Protein AF-A0A7V0MZJ2-F1 (afdb_monomer)

Organism: Aerophobetes bacterium (NCBI:txid2030807)

Radius of gyration: 14.1 Å; Cα contacts (8 Å, |Δi|>4): 175; chains: 1; bounding box: 33×39×39 Å

Mean predicted aligned error: 8.14 Å

Solvent-accessible surface area (backbone atoms only — not comparable to full-atom values): 7563 Å² total; per-residue (Å²): 139,78,90,75,74,68,65,64,66,50,56,69,52,69,80,50,55,82,75,70,72,64,82,86,44,38,37,40,34,35,43,49,93,84,42,79,73,26,58,62,54,49,52,55,49,31,52,41,28,75,72,70,45,50,45,36,37,35,20,85,36,70,66,50,32,62,74,41,68,83,63,60,51,57,62,42,60,56,87,52,58,46,68,76,66,68,58,87,62,70,27,22,36,28,37,37,34,76,94,77,72,42,74,44,82,72,37,83,48,91,76,53,77,68,56,52,52,49,50,55,48,41,66,71,70,61,120

Foldseek 3Di:
DDDDDCPVLVVVVVVDDPVLLPDAFAKEWEAAPPDPQVVQVLVVLLVCVVVSHHYEYEYQDPVRQVVCVPSNHHYDYCPCPCVVQVPDAPGWIWGQNSVVRDIDTQDDTDDDPVSSVVSSVCVVVPD

pLDDT: mean 84.05, std 17.59, range [39.38, 97.94]

Sequence (127 aa):
MRRLNLLKILLLIIALTPQELKREGIIVYFLDPHCPYCRQETYLMRYLAQKGYNVIGIVNSPKEANILKDIGFPVKVNEGEAEFAEVQSVPTIGILLPKRKEFYIISEGYISYREFWNRVKEIKTGG

Nearest PDB structures (foldseek):
  1z5y-assembly1_E  TM=7.809E-01  e=4.216E-03  Escherichia coli
  3l7o-assembly1_B  TM=5.736E-01  e=7.498E-02  Streptococcus mutans UA159
  6j1k-assembly1_B  TM=5.688E-01  e=9.124E-02  Ochrobactrum sp.
  3ixq-assembly1_D  TM=5.963E-01  e=2.774E-01  Methanocaldococcus jannaschii
  3d4o-assembly3_A  TM=5.168E-01  e=7.401E-01  Halalkalibacterium halodurans

InterPro domains:
  IPR036249 Thioredoxin-like superfamily [SSF52833] (20-121)
  IPR039555 F plasmid transfer operon protein [PF13728] (20-120)

Structure (mmCIF, N/CA/C/O backbone):
data_AF-A0A7V0MZJ2-F1
#
_entry.id   AF-A0A7V0MZJ2-F1
#
loop_
_atom_site.group_PDB
_atom_site.id
_atom_site.type_symbol
_atom_site.label_atom_id
_atom_site.label_alt_id
_atom_site.label_comp_id
_atom_site.label_asym_id
_atom_site.label_entity_id
_atom_site.label_seq_id
_atom_site.pdbx_PDB_ins_code
_atom_site.Cartn_x
_atom_site.Cartn_y
_atom_site.Cartn_z
_atom_site.occupancy
_atom_site.B_iso_or_equiv
_atom_site.auth_seq_id
_atom_site.auth_comp_id
_atom_site.auth_asym_id
_atom_site.auth_atom_id
_atom_site.pdbx_PDB_model_num
ATOM 1 N N . MET A 1 1 ? 1.902 27.413 12.304 1.00 39.38 1 MET A N 1
ATOM 2 C CA . MET A 1 1 ? 0.527 26.871 12.198 1.00 39.38 1 MET A CA 1
ATOM 3 C C . MET A 1 1 ? -0.101 27.333 10.884 1.00 39.38 1 MET A C 1
ATOM 5 O O . MET A 1 1 ? -0.644 28.428 10.829 1.00 39.38 1 MET A O 1
ATOM 9 N N . ARG A 1 2 ? 0.032 26.560 9.798 1.00 44.34 2 ARG A N 1
ATOM 10 C CA . ARG A 1 2 ? -0.650 26.839 8.519 1.00 44.34 2 ARG A CA 1
ATOM 11 C C . ARG A 1 2 ? -1.816 25.863 8.381 1.00 44.34 2 ARG A C 1
ATOM 13 O O . ARG A 1 2 ? -1.615 24.661 8.486 1.00 44.34 2 ARG A O 1
ATOM 20 N N . ARG A 1 3 ? -3.030 26.399 8.222 1.00 47.91 3 ARG A N 1
ATOM 21 C CA . ARG A 1 3 ? -4.274 25.636 8.044 1.00 47.91 3 ARG A CA 1
ATOM 22 C C . ARG A 1 3 ? -4.152 24.765 6.786 1.00 47.91 3 ARG A C 1
ATOM 24 O O . ARG A 1 3 ? -4.073 25.298 5.683 1.00 47.91 3 ARG A O 1
ATOM 31 N N . LEU A 1 4 ? -4.086 23.448 6.986 1.00 44.72 4 LEU A N 1
ATOM 32 C CA . LEU A 1 4 ? -4.003 22.438 5.933 1.00 44.72 4 LEU A CA 1
ATOM 33 C C . LEU A 1 4 ? -5.353 22.245 5.232 1.00 44.72 4 LEU A C 1
ATOM 35 O O . LEU A 1 4 ? -6.424 22.339 5.832 1.00 44.72 4 LEU A O 1
ATOM 39 N N . ASN A 1 5 ? -5.273 21.961 3.936 1.00 50.22 5 ASN A N 1
ATOM 40 C CA . ASN A 1 5 ? -6.399 21.900 3.017 1.00 50.22 5 ASN A CA 1
ATOM 41 C C . ASN A 1 5 ? -7.135 20.548 3.155 1.00 50.22 5 ASN A C 1
ATOM 43 O O . ASN A 1 5 ? -6.849 19.591 2.437 1.00 50.22 5 ASN A O 1
ATOM 47 N N . LEU A 1 6 ? -8.095 20.479 4.088 1.00 52.75 6 LEU A N 1
ATOM 48 C CA . LEU A 1 6 ? -9.017 19.352 4.356 1.00 52.75 6 LEU A CA 1
ATOM 49 C C . LEU A 1 6 ? -9.734 18.794 3.108 1.00 52.75 6 LEU A C 1
ATOM 51 O O . LEU A 1 6 ? -10.269 17.686 3.148 1.00 52.75 6 LEU A O 1
ATOM 55 N N . LEU A 1 7 ? -9.746 19.549 2.007 1.00 48.62 7 LEU A N 1
ATOM 56 C CA . LEU A 1 7 ? -10.430 19.201 0.765 1.00 48.62 7 LEU A CA 1
ATOM 57 C C . LEU A 1 7 ? -9.828 17.976 0.055 1.00 48.62 7 LEU A C 1
ATOM 59 O O . LEU A 1 7 ? -10.569 17.179 -0.513 1.00 48.62 7 LEU A O 1
ATOM 63 N N . LYS A 1 8 ? -8.499 17.792 0.107 1.00 52.72 8 LYS A N 1
ATOM 64 C CA . LYS A 1 8 ? -7.822 16.685 -0.598 1.00 52.72 8 LYS A CA 1
ATOM 65 C C . LYS A 1 8 ? -8.082 15.321 0.054 1.00 52.72 8 LYS A C 1
ATOM 67 O O . LYS A 1 8 ? -8.288 14.337 -0.645 1.00 52.72 8 LYS A O 1
ATOM 72 N N . ILE A 1 9 ? -8.185 15.285 1.385 1.00 54.16 9 ILE A N 1
ATOM 73 C CA . ILE A 1 9 ? -8.564 14.081 2.148 1.00 54.16 9 ILE A CA 1
ATOM 74 C C . ILE A 1 9 ? -10.010 13.672 1.826 1.00 54.16 9 ILE A C 1
ATOM 76 O O . ILE A 1 9 ? -10.327 12.487 1.775 1.00 54.16 9 ILE A O 1
ATOM 80 N N . LEU A 1 10 ? -10.890 14.647 1.575 1.00 51.69 10 LEU A N 1
ATOM 81 C CA . LEU A 1 10 ? -12.295 14.388 1.262 1.00 51.69 10 LEU A CA 1
ATOM 82 C C . LEU A 1 10 ? -12.476 13.688 -0.096 1.00 51.69 10 LEU A C 1
ATOM 84 O O . LEU A 1 10 ? -13.338 12.824 -0.221 1.00 51.69 10 LEU A O 1
ATOM 88 N N . LEU A 1 11 ? -11.652 14.020 -1.093 1.00 54.69 11 LEU A N 1
ATOM 89 C CA . LEU A 1 11 ? -11.735 13.435 -2.439 1.00 54.69 11 LEU A CA 1
ATOM 90 C C . LEU A 1 11 ? -11.342 11.950 -2.470 1.00 54.69 11 LEU A C 1
ATOM 92 O O . LEU A 1 11 ? -11.981 11.170 -3.170 1.00 54.69 11 LEU A O 1
ATOM 96 N N . LEU A 1 12 ? -10.383 11.537 -1.634 1.00 54.31 12 LEU A N 1
ATOM 97 C CA . LEU A 1 12 ? -10.043 10.123 -1.410 1.00 54.31 12 LEU A CA 1
ATOM 98 C C . LEU A 1 12 ? -11.210 9.313 -0.820 1.00 54.31 12 LEU A C 1
ATOM 100 O O . LEU A 1 12 ? -11.312 8.114 -1.060 1.00 54.31 12 LEU A O 1
ATOM 104 N N . ILE A 1 13 ? -12.096 9.963 -0.059 1.00 55.03 13 ILE A N 1
ATOM 105 C CA . ILE A 1 13 ? -13.238 9.323 0.608 1.00 55.03 13 ILE A CA 1
ATOM 106 C C . ILE A 1 13 ? -14.453 9.220 -0.330 1.00 55.03 13 ILE A C 1
ATOM 108 O O . ILE A 1 13 ? -15.216 8.266 -0.222 1.00 55.03 13 ILE A O 1
ATOM 112 N N . ILE A 1 14 ? -14.633 10.162 -1.265 1.00 52.69 14 ILE A N 1
ATOM 113 C CA . ILE A 1 14 ? -15.794 10.198 -2.181 1.00 52.69 14 ILE A CA 1
ATOM 114 C C . ILE A 1 14 ? -15.721 9.105 -3.262 1.00 52.69 14 ILE A C 1
ATOM 116 O O . ILE A 1 14 ? -16.759 8.643 -3.730 1.00 52.69 14 ILE A O 1
ATOM 120 N N . ALA A 1 15 ? -14.520 8.650 -3.627 1.00 53.22 15 ALA A N 1
ATOM 121 C CA . ALA A 1 15 ? -14.339 7.561 -4.591 1.00 53.22 15 ALA A CA 1
ATOM 122 C C . ALA A 1 15 ? -14.690 6.166 -4.032 1.00 53.22 15 ALA A C 1
ATOM 124 O O . ALA A 1 15 ? -14.731 5.206 -4.797 1.00 53.22 15 ALA A O 1
ATOM 125 N N . LEU A 1 16 ? -14.934 6.048 -2.721 1.00 50.75 16 LEU A N 1
ATOM 126 C CA . LEU A 1 16 ? -15.184 4.778 -2.042 1.00 50.75 16 LEU A CA 1
ATOM 127 C C . LEU A 1 16 ? -16.629 4.712 -1.547 1.00 50.75 16 LEU A C 1
ATOM 129 O O . LEU A 1 16 ? -17.139 5.611 -0.875 1.00 50.75 16 LEU A O 1
ATOM 133 N N . THR A 1 17 ? -17.311 3.624 -1.875 1.00 44.75 17 THR A N 1
ATOM 134 C CA . THR A 1 17 ? -18.703 3.405 -1.492 1.00 44.75 17 THR A CA 1
ATOM 135 C C . THR A 1 17 ? -18.833 3.173 0.024 1.00 44.75 17 THR A C 1
ATOM 137 O O . THR A 1 17 ? -17.936 2.624 0.671 1.00 44.75 17 THR A O 1
ATOM 140 N N . PRO A 1 18 ? -19.986 3.502 0.641 1.00 47.59 18 PRO A N 1
ATOM 141 C CA . PRO A 1 18 ? -20.229 3.266 2.069 1.00 47.59 18 PRO A CA 1
ATOM 142 C C . PRO A 1 18 ? -20.105 1.802 2.522 1.00 47.59 18 PRO A C 1
ATOM 144 O O . PRO A 1 18 ? -20.061 1.548 3.724 1.00 47.59 18 PRO A O 1
ATOM 147 N N . GLN A 1 19 ? -20.094 0.832 1.599 1.00 42.38 19 GLN A N 1
ATOM 148 C CA . GLN A 1 19 ? -19.851 -0.583 1.898 1.00 42.38 19 GLN A CA 1
ATOM 149 C C . GLN A 1 19 ? -18.358 -0.924 2.004 1.00 42.38 19 GLN A C 1
ATOM 151 O O . GLN A 1 19 ? -18.011 -1.752 2.842 1.00 42.38 19 GLN A O 1
ATOM 156 N N . GLU A 1 20 ? -17.479 -0.246 1.264 1.00 47.16 20 GLU A N 1
ATOM 157 C CA . GLU A 1 20 ? -16.017 -0.410 1.361 1.00 47.16 20 GLU A CA 1
ATOM 158 C C . GLU A 1 20 ? -15.495 0.170 2.682 1.00 47.16 20 GLU A C 1
ATOM 160 O O . GLU A 1 20 ? -14.677 -0.421 3.377 1.00 47.16 20 GLU A O 1
ATOM 165 N N . LEU A 1 21 ? -16.086 1.264 3.157 1.00 50.81 21 LEU A N 1
ATOM 166 C CA . LEU A 1 21 ? -15.729 1.914 4.425 1.00 50.81 21 LEU A CA 1
ATOM 167 C C . LEU A 1 21 ? -16.063 1.099 5.693 1.00 50.81 21 LEU A C 1
ATOM 169 O O . LEU A 1 21 ? -15.844 1.583 6.810 1.00 50.81 21 LEU A O 1
ATOM 173 N N . LYS A 1 22 ? -16.634 -0.110 5.576 1.00 46.88 22 LYS A N 1
ATOM 174 C CA . LYS A 1 22 ? -17.386 -0.689 6.693 1.00 46.88 22 LYS A CA 1
ATOM 175 C C . LYS A 1 22 ? -16.595 -1.255 7.856 1.00 46.88 22 LYS A C 1
ATOM 177 O O . LYS A 1 22 ? -17.233 -1.327 8.906 1.00 46.88 22 LYS A O 1
ATOM 182 N N . ARG A 1 23 ? -15.312 -1.653 7.783 1.00 54.72 23 ARG A N 1
ATOM 183 C CA . ARG A 1 23 ? -14.733 -2.341 8.967 1.00 54.72 23 ARG A CA 1
ATOM 184 C C . ARG A 1 23 ? -13.370 -1.937 9.521 1.00 54.72 23 ARG A C 1
ATOM 186 O O . ARG A 1 23 ? -13.303 -1.886 10.743 1.00 54.72 23 ARG A O 1
ATOM 193 N N . GLU A 1 24 ? -12.315 -1.609 8.772 1.00 64.81 24 GLU A N 1
ATOM 194 C CA . GLU A 1 24 ? -10.985 -1.587 9.433 1.00 64.81 24 GLU A CA 1
ATOM 195 C C . GLU A 1 24 ? -9.990 -0.494 9.030 1.00 64.81 24 GLU A C 1
ATOM 197 O O . GLU A 1 24 ? -8.970 -0.358 9.704 1.00 64.81 24 GLU A O 1
ATOM 202 N N . GLY A 1 25 ? -10.315 0.320 8.026 1.00 83.88 25 GLY A N 1
ATOM 203 C CA . GLY A 1 25 ? -9.388 1.264 7.398 1.00 83.88 25 GLY A CA 1
ATOM 204 C C . GLY A 1 25 ? -9.169 0.921 5.925 1.00 83.88 25 GLY A C 1
ATOM 205 O O . GLY A 1 25 ? -9.734 -0.052 5.416 1.00 83.88 25 GLY A O 1
ATOM 206 N N . ILE A 1 26 ? -8.386 1.744 5.238 1.00 91.56 26 ILE A N 1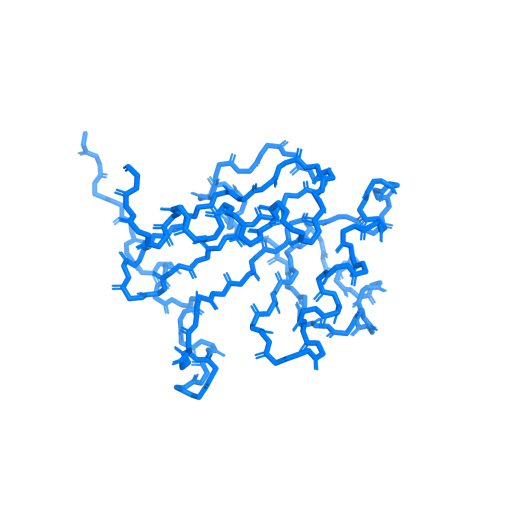
ATOM 207 C CA . ILE A 1 26 ? -7.931 1.513 3.865 1.00 91.56 26 ILE A CA 1
ATOM 208 C C . ILE A 1 26 ? -6.428 1.292 3.931 1.00 91.56 26 ILE A C 1
ATOM 210 O O . ILE A 1 26 ? -5.701 2.155 4.418 1.00 91.56 26 ILE A O 1
ATOM 214 N N . ILE A 1 27 ? -5.974 0.135 3.471 1.00 95.19 27 ILE A N 1
ATOM 215 C CA . ILE A 1 27 ? -4.557 -0.187 3.366 1.00 95.19 27 ILE A CA 1
ATOM 216 C C . ILE A 1 27 ? -4.036 0.504 2.109 1.00 95.19 27 ILE A C 1
ATOM 218 O O . ILE A 1 27 ? -4.525 0.254 1.007 1.00 95.19 27 ILE A O 1
ATOM 222 N N . VAL A 1 28 ? -3.067 1.393 2.281 1.00 96.94 28 VAL A N 1
ATOM 223 C CA . VAL A 1 28 ? -2.428 2.133 1.192 1.00 96.94 28 VAL A CA 1
ATOM 224 C C . VAL A 1 28 ? -1.041 1.553 0.991 1.00 96.94 28 VAL A C 1
ATOM 226 O O . VAL A 1 28 ? -0.252 1.491 1.933 1.00 96.94 28 VAL A O 1
ATOM 229 N N . TYR A 1 29 ? -0.751 1.117 -0.227 1.00 97.88 29 TYR A N 1
ATOM 230 C CA . TYR A 1 29 ? 0.506 0.481 -0.580 1.00 97.88 29 TYR A CA 1
ATOM 231 C C . TYR A 1 29 ? 1.236 1.301 -1.641 1.00 97.88 29 TYR A C 1
ATOM 233 O O . TYR A 1 29 ? 0.843 1.313 -2.802 1.00 97.88 29 TYR A O 1
ATOM 241 N N . PHE A 1 30 ? 2.302 1.986 -1.245 1.00 97.81 30 PHE A N 1
ATOM 242 C CA . PHE A 1 30 ? 3.198 2.700 -2.147 1.00 97.81 30 PHE A CA 1
ATOM 243 C C . PHE A 1 30 ? 4.216 1.717 -2.718 1.00 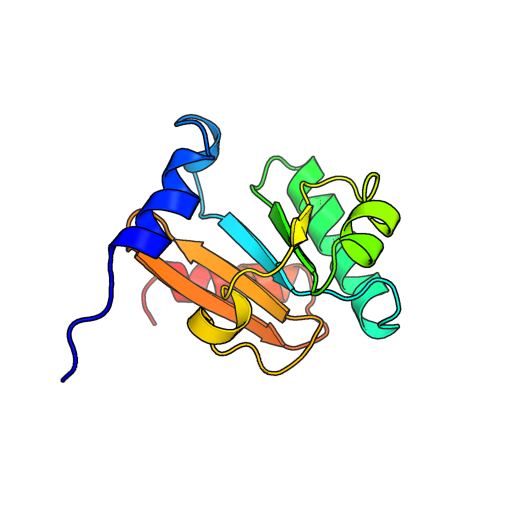97.81 30 PHE A C 1
ATOM 245 O O . PHE A 1 30 ? 4.961 1.077 -1.966 1.00 97.81 30 PHE A O 1
ATOM 252 N N . LEU A 1 31 ? 4.233 1.576 -4.041 1.00 97.69 31 LEU A N 1
ATOM 253 C CA . LEU A 1 31 ? 5.027 0.560 -4.725 1.00 97.69 31 LEU A CA 1
ATOM 254 C C . LEU A 1 31 ? 5.537 1.031 -6.086 1.00 97.69 31 LEU A C 1
ATOM 256 O O . LEU A 1 31 ? 4.989 1.943 -6.695 1.00 97.69 31 LEU A O 1
ATOM 260 N N . ASP A 1 32 ? 6.557 0.332 -6.575 1.00 95.50 32 ASP A N 1
ATOM 261 C CA . ASP A 1 32 ? 7.068 0.444 -7.939 1.00 95.50 32 ASP A CA 1
ATOM 262 C C . ASP A 1 32 ? 7.154 -0.980 -8.537 1.00 95.50 32 ASP A C 1
ATOM 264 O O . ASP A 1 32 ? 7.678 -1.884 -7.875 1.00 95.50 32 ASP A O 1
ATOM 268 N N . PRO A 1 33 ? 6.637 -1.241 -9.754 1.00 93.75 33 PRO A N 1
ATOM 269 C CA . PRO A 1 33 ? 6.723 -2.557 -10.396 1.00 93.75 33 PRO A CA 1
ATOM 270 C C . PRO A 1 33 ? 8.161 -3.038 -10.657 1.00 93.75 33 PRO A C 1
ATOM 272 O O . PRO A 1 33 ? 8.385 -4.237 -10.829 1.00 93.75 33 PRO A O 1
ATOM 275 N N . HIS A 1 34 ? 9.135 -2.131 -10.698 1.00 93.19 34 HIS A N 1
ATOM 276 C CA . HIS A 1 34 ? 10.555 -2.414 -10.892 1.00 93.19 34 HIS A CA 1
ATOM 277 C C . HIS A 1 34 ? 11.323 -2.568 -9.572 1.00 93.19 34 HIS A C 1
ATOM 279 O O . HIS A 1 34 ? 12.490 -2.959 -9.582 1.00 93.19 34 HIS A O 1
ATOM 285 N N . CYS A 1 35 ? 10.683 -2.304 -8.431 1.00 90.50 35 CYS A N 1
ATOM 286 C CA . CYS A 1 35 ? 11.287 -2.451 -7.113 1.00 90.50 35 CYS A CA 1
ATOM 287 C C . CYS A 1 35 ? 11.357 -3.944 -6.714 1.00 90.50 35 CYS A C 1
ATOM 289 O O . CYS A 1 35 ? 10.323 -4.585 -6.499 1.00 90.50 35 CYS A O 1
ATOM 291 N N . PRO A 1 36 ? 12.561 -4.532 -6.558 1.00 87.69 36 PRO A N 1
ATOM 292 C CA . PRO A 1 36 ? 12.707 -5.964 -6.277 1.00 87.69 36 PRO A CA 1
ATOM 293 C C . PRO A 1 36 ? 12.117 -6.360 -4.916 1.00 87.69 36 PRO A C 1
ATOM 295 O O . PRO A 1 36 ? 11.565 -7.451 -4.765 1.00 87.69 36 PRO A O 1
ATOM 298 N N . TYR A 1 37 ? 12.171 -5.451 -3.940 1.00 87.75 37 TYR A N 1
AT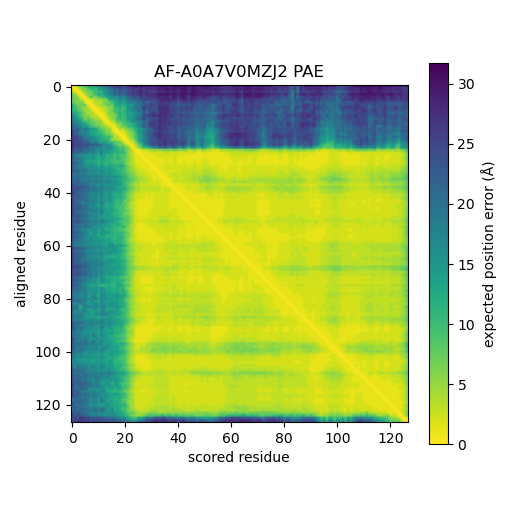OM 299 C CA . TYR A 1 37 ? 11.635 -5.653 -2.592 1.00 87.75 37 TYR A CA 1
ATOM 300 C C . TYR A 1 37 ? 10.102 -5.584 -2.541 1.00 87.75 37 TYR A C 1
ATOM 302 O O . TYR A 1 37 ? 9.479 -6.150 -1.647 1.00 87.75 37 TYR A O 1
ATOM 310 N N . CYS A 1 38 ? 9.470 -4.964 -3.539 1.00 92.19 38 CYS A N 1
ATOM 311 C CA . CYS A 1 38 ? 8.024 -4.789 -3.603 1.00 92.19 38 CYS A CA 1
ATOM 312 C C . CYS A 1 38 ? 7.292 -6.103 -3.925 1.00 92.19 38 CYS A C 1
ATOM 314 O O . CYS A 1 38 ? 6.108 -6.257 -3.625 1.00 92.19 38 CYS A O 1
ATOM 316 N N . ARG A 1 39 ? 7.992 -7.106 -4.472 1.00 88.31 39 ARG A N 1
ATOM 317 C CA . ARG A 1 39 ? 7.387 -8.394 -4.834 1.00 88.31 39 ARG A CA 1
ATOM 318 C C . ARG A 1 39 ? 6.808 -9.143 -3.631 1.00 88.31 39 ARG A C 1
ATOM 320 O O . ARG A 1 39 ? 5.729 -9.716 -3.751 1.00 88.31 39 ARG A O 1
ATOM 327 N N . GLN A 1 40 ? 7.516 -9.167 -2.500 1.00 86.88 40 GLN A N 1
ATOM 328 C CA . GLN A 1 40 ? 7.052 -9.888 -1.307 1.00 86.88 40 GLN A CA 1
ATOM 329 C C . GLN A 1 40 ? 5.802 -9.230 -0.720 1.00 86.88 40 GLN A C 1
ATOM 331 O O . GLN A 1 40 ? 4.793 -9.905 -0.518 1.00 86.88 40 GLN A O 1
ATOM 336 N N . GLU A 1 41 ? 5.824 -7.906 -0.576 1.00 92.69 41 GLU A N 1
ATOM 337 C CA . GLU A 1 41 ? 4.681 -7.160 -0.049 1.00 92.69 41 GLU A CA 1
ATOM 338 C C . GLU A 1 41 ? 3.470 -7.178 -0.973 1.00 92.69 41 GLU A C 1
ATOM 340 O O . GLU A 1 41 ? 2.334 -7.266 -0.510 1.00 92.69 41 GLU A O 1
ATOM 345 N N . THR A 1 42 ? 3.689 -7.229 -2.285 1.00 95.38 42 THR A N 1
ATOM 346 C CA . THR A 1 42 ? 2.604 -7.413 -3.254 1.00 95.38 42 THR A CA 1
ATOM 347 C C . THR A 1 42 ? 1.808 -8.696 -2.987 1.00 95.38 42 THR A C 1
ATOM 349 O O . THR A 1 42 ? 0.581 -8.684 -3.110 1.00 95.38 42 THR A O 1
ATOM 352 N N . TYR A 1 43 ? 2.452 -9.797 -2.572 1.00 94.19 43 TYR A N 1
ATOM 353 C CA . TYR A 1 43 ? 1.726 -11.023 -2.220 1.00 94.19 43 TYR A CA 1
ATOM 354 C C . TYR A 1 43 ? 0.861 -10.844 -0.971 1.00 94.19 43 TYR A C 1
ATOM 356 O O . TYR A 1 43 ? -0.287 -11.295 -0.966 1.00 94.19 43 TYR A O 1
ATOM 364 N N . LEU A 1 44 ? 1.382 -10.173 0.062 1.00 94.50 44 LEU A N 1
ATOM 365 C CA . LEU A 1 44 ? 0.624 -9.864 1.275 1.00 94.50 44 LEU A CA 1
ATOM 366 C C . LEU A 1 44 ? -0.583 -8.975 0.947 1.00 94.50 44 LEU A C 1
ATOM 368 O O . LEU A 1 44 ? -1.708 -9.304 1.319 1.00 94.50 44 LEU A O 1
ATOM 372 N N . MET A 1 45 ? -0.374 -7.897 0.194 1.00 96.94 45 MET A N 1
ATOM 373 C CA . MET A 1 45 ? -1.429 -6.964 -0.211 1.00 96.94 45 MET A CA 1
ATOM 374 C C . MET A 1 45 ? -2.510 -7.648 -1.049 1.00 96.94 45 MET A C 1
ATOM 376 O O . MET A 1 45 ? -3.700 -7.490 -0.774 1.00 96.94 45 MET A O 1
ATOM 380 N N . ARG A 1 46 ? -2.119 -8.491 -2.011 1.00 96.44 46 ARG A N 1
ATOM 381 C CA . ARG A 1 46 ? -3.069 -9.280 -2.805 1.00 96.44 46 ARG A CA 1
ATOM 382 C C . ARG A 1 46 ? -3.859 -10.256 -1.940 1.00 96.44 46 ARG A C 1
ATOM 384 O O . ARG A 1 46 ? -5.069 -10.376 -2.114 1.00 96.44 46 ARG A O 1
ATOM 391 N N . TYR A 1 47 ? -3.202 -10.940 -1.005 1.00 94.31 47 TYR A N 1
ATOM 392 C CA . TYR A 1 47 ? -3.880 -11.830 -0.065 1.00 94.31 47 TYR A CA 1
ATOM 393 C C . TYR A 1 47 ? -4.917 -11.073 0.776 1.00 94.31 47 TYR A C 1
ATOM 395 O O . TYR A 1 47 ? -6.049 -11.535 0.910 1.00 94.31 47 TYR A O 1
ATOM 403 N N . LEU A 1 48 ? -4.574 -9.892 1.296 1.00 93.38 48 LEU A N 1
ATOM 404 C CA . LEU A 1 48 ? -5.499 -9.065 2.073 1.00 93.38 48 LEU A CA 1
ATOM 405 C C . LEU A 1 48 ? -6.684 -8.583 1.220 1.00 93.38 48 LEU A C 1
ATOM 407 O O . LEU A 1 48 ? -7.831 -8.712 1.648 1.00 93.38 48 LEU A O 1
ATOM 411 N N . ALA A 1 49 ? -6.444 -8.130 -0.010 1.00 94.38 49 ALA A N 1
ATOM 412 C CA . ALA A 1 49 ? -7.515 -7.763 -0.937 1.00 94.38 49 ALA A CA 1
ATOM 413 C C . ALA A 1 49 ? -8.475 -8.941 -1.198 1.00 94.38 49 ALA A C 1
ATOM 415 O O . ALA A 1 49 ? -9.692 -8.798 -1.095 1.00 94.38 49 ALA A O 1
ATOM 416 N N . GLN A 1 50 ? -7.939 -10.146 -1.421 1.00 93.50 50 GLN A N 1
ATOM 417 C CA . GLN A 1 50 ? -8.731 -11.372 -1.597 1.00 93.50 50 GLN A CA 1
ATOM 418 C C . GLN A 1 50 ? -9.538 -11.768 -0.351 1.00 93.50 50 GLN A C 1
ATOM 420 O O . GLN A 1 50 ? -10.555 -12.449 -0.467 1.00 93.50 50 GLN A O 1
ATOM 425 N N . LYS A 1 51 ? -9.105 -11.355 0.845 1.00 90.88 51 LYS A N 1
ATOM 426 C CA . LYS A 1 51 ? -9.847 -11.537 2.104 1.00 90.88 51 LYS A CA 1
ATOM 427 C C . LYS A 1 51 ? -10.900 -10.453 2.355 1.00 90.88 51 LYS A C 1
ATOM 429 O O . LYS A 1 51 ? -11.587 -10.521 3.371 1.00 90.88 51 LYS A O 1
ATOM 434 N N . GLY A 1 52 ? -11.064 -9.502 1.436 1.00 87.94 52 GLY A N 1
ATOM 435 C CA . GLY A 1 52 ? -12.064 -8.439 1.521 1.00 87.94 52 GLY A CA 1
ATOM 436 C C . GLY A 1 52 ? -11.596 -7.195 2.276 1.00 87.94 52 GLY A C 1
ATOM 437 O O . GLY A 1 52 ? -12.431 -6.383 2.668 1.00 87.94 52 GLY A O 1
ATOM 438 N N . TYR A 1 53 ? -10.288 -7.031 2.499 1.00 89.12 53 TYR A N 1
ATOM 439 C CA . TYR A 1 53 ? -9.742 -5.769 3.000 1.00 89.12 53 TYR A CA 1
ATOM 440 C C . TYR A 1 53 ? -9.625 -4.746 1.865 1.00 89.12 53 TYR A C 1
ATOM 442 O O . TYR A 1 53 ? -9.292 -5.096 0.734 1.00 89.12 53 TYR A O 1
ATOM 450 N N . ASN A 1 54 ? -9.850 -3.467 2.175 1.00 91.62 54 ASN A N 1
ATOM 451 C CA . ASN A 1 54 ? -9.653 -2.392 1.204 1.00 91.62 54 ASN A CA 1
ATOM 452 C C . ASN A 1 54 ? -8.159 -2.141 1.037 1.00 91.62 54 ASN A C 1
ATOM 454 O O . ASN A 1 54 ? -7.519 -1.635 1.959 1.00 91.62 54 ASN A O 1
ATOM 458 N N . VAL A 1 55 ? -7.622 -2.485 -0.126 1.00 95.19 55 VAL A N 1
ATOM 459 C CA . VAL A 1 55 ? -6.221 -2.261 -0.482 1.00 95.19 55 VAL A CA 1
ATOM 460 C C . VAL A 1 55 ? -6.181 -1.365 -1.711 1.00 95.19 55 VAL A C 1
ATOM 462 O O . VAL A 1 55 ? -6.896 -1.623 -2.675 1.00 95.19 55 VAL A O 1
ATOM 465 N N . ILE A 1 56 ? -5.357 -0.321 -1.681 1.00 96.50 56 ILE A N 1
ATOM 466 C CA . ILE A 1 56 ? -5.117 0.570 -2.820 1.00 96.50 56 ILE A CA 1
ATOM 467 C C . ILE A 1 56 ? -3.610 0.693 -3.033 1.00 96.50 56 ILE A C 1
ATOM 469 O O . ILE A 1 56 ? -2.878 1.053 -2.112 1.00 96.50 56 ILE A O 1
ATOM 473 N N . GLY A 1 57 ? -3.155 0.413 -4.252 1.00 97.62 57 GLY A N 1
ATOM 474 C CA . GLY A 1 57 ? -1.786 0.663 -4.693 1.00 97.62 57 GLY A CA 1
ATOM 475 C C . GLY A 1 57 ? -1.600 2.103 -5.172 1.00 97.62 57 GLY A C 1
ATOM 476 O O . GLY A 1 57 ? -2.439 2.620 -5.911 1.00 97.62 57 GLY A O 1
ATOM 477 N N . ILE A 1 58 ? -0.493 2.733 -4.791 1.00 97.94 58 ILE A N 1
ATOM 478 C CA . ILE A 1 58 ? -0.072 4.061 -5.244 1.00 97.94 58 ILE A CA 1
ATOM 479 C C . ILE A 1 58 ? 1.272 3.932 -5.965 1.00 97.94 58 ILE A C 1
ATOM 481 O O . ILE A 1 58 ? 2.250 3.480 -5.370 1.00 97.94 58 ILE A O 1
ATOM 485 N N . VAL A 1 59 ? 1.316 4.352 -7.228 1.00 97.81 59 VAL A N 1
ATOM 486 C CA . VAL A 1 59 ? 2.514 4.332 -8.092 1.00 97.81 59 VAL A CA 1
ATOM 487 C C . VAL A 1 59 ? 2.864 5.732 -8.587 1.00 97.81 59 VAL A C 1
ATOM 489 O O . VAL A 1 59 ? 2.012 6.616 -8.575 1.00 97.81 59 VAL A O 1
ATOM 492 N N . ASN A 1 60 ? 4.080 5.961 -9.075 1.00 96.38 60 ASN A N 1
ATOM 493 C CA . ASN A 1 60 ? 4.535 7.300 -9.464 1.00 96.38 60 ASN A CA 1
ATOM 494 C C . ASN A 1 60 ? 4.191 7.685 -10.906 1.00 96.38 60 ASN A C 1
ATOM 496 O O . ASN A 1 60 ? 4.272 8.864 -11.251 1.00 96.38 60 ASN A O 1
ATOM 500 N N . SER A 1 61 ? 3.785 6.738 -11.757 1.00 95.88 61 SER A N 1
ATOM 501 C CA . SER A 1 61 ? 3.434 7.050 -13.145 1.00 95.88 61 SER A CA 1
ATOM 502 C C . SER A 1 61 ? 2.241 6.256 -13.695 1.00 95.88 61 SER A C 1
ATOM 504 O O . SER A 1 61 ? 1.995 5.116 -13.293 1.00 95.88 61 SER A O 1
ATOM 506 N N . PRO A 1 62 ? 1.514 6.800 -14.694 1.00 96.00 62 PRO A N 1
ATOM 507 C CA . PRO A 1 62 ? 0.476 6.053 -15.411 1.00 96.00 62 PRO A CA 1
ATOM 508 C C . PRO A 1 62 ? 1.001 4.770 -16.070 1.00 96.00 62 PRO A C 1
ATOM 510 O O . PRO A 1 62 ? 0.280 3.779 -16.181 1.00 96.00 62 PRO A O 1
ATOM 513 N N . LYS A 1 63 ? 2.273 4.772 -16.493 1.00 97.06 63 LYS A N 1
ATOM 514 C CA . LYS A 1 63 ? 2.935 3.598 -17.070 1.00 97.06 63 LYS A CA 1
ATOM 515 C C . LYS A 1 63 ? 3.020 2.462 -16.050 1.00 97.06 63 LYS A C 1
ATOM 517 O O . LYS A 1 63 ? 2.672 1.333 -16.384 1.00 97.06 63 LYS A O 1
ATOM 522 N N . GLU A 1 64 ? 3.435 2.762 -14.822 1.00 96.62 64 GLU A N 1
ATOM 523 C CA . GLU A 1 64 ? 3.480 1.790 -13.722 1.00 96.62 64 GLU A CA 1
ATOM 524 C C . GLU A 1 64 ? 2.083 1.269 -13.374 1.00 96.62 64 GLU A C 1
ATOM 526 O O . GLU A 1 64 ? 1.904 0.064 -13.208 1.00 96.62 64 GLU A O 1
ATOM 531 N N . ALA A 1 65 ? 1.073 2.146 -13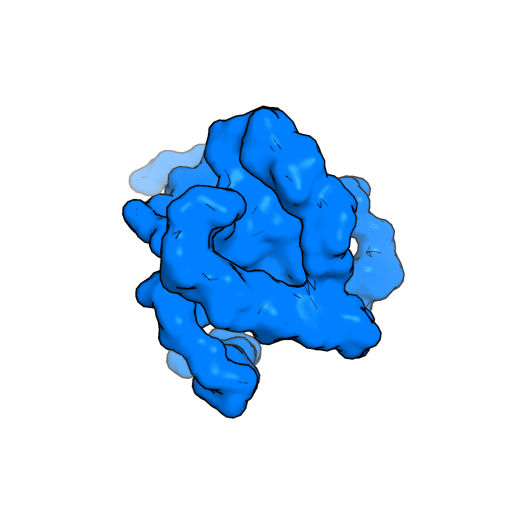.354 1.00 94.06 65 ALA A N 1
ATOM 532 C CA . ALA A 1 65 ? -0.309 1.745 -13.082 1.00 94.06 65 ALA A CA 1
ATOM 533 C C . ALA A 1 65 ? -0.813 0.741 -14.129 1.00 94.06 65 ALA A C 1
ATOM 535 O O . ALA A 1 65 ? -1.426 -0.268 -13.787 1.00 94.06 65 ALA A O 1
ATOM 536 N N . ASN A 1 66 ? -0.488 0.969 -15.405 1.00 94.94 66 ASN A N 1
ATOM 537 C CA . ASN A 1 66 ? -0.848 0.058 -16.487 1.00 94.94 66 ASN A CA 1
ATOM 538 C C . ASN A 1 66 ? -0.112 -1.293 -16.407 1.00 94.94 66 ASN A C 1
ATOM 540 O O . ASN A 1 66 ? -0.702 -2.322 -16.734 1.00 94.94 66 ASN A O 1
ATOM 544 N N . ILE A 1 67 ? 1.148 -1.316 -15.950 1.00 96.00 67 ILE A N 1
ATOM 545 C CA . ILE A 1 67 ? 1.888 -2.569 -15.693 1.00 96.00 67 ILE A CA 1
ATOM 546 C C . 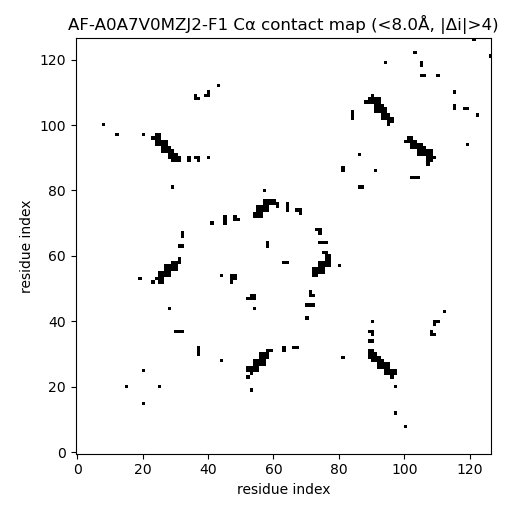ILE A 1 67 ? 1.180 -3.402 -14.615 1.00 96.00 67 ILE A C 1
ATOM 548 O O . ILE A 1 67 ? 1.155 -4.628 -14.693 1.00 96.00 67 ILE A O 1
ATOM 552 N N . LEU A 1 68 ? 0.579 -2.738 -13.628 1.00 95.25 68 LEU A N 1
ATOM 553 C CA . LEU A 1 68 ? -0.024 -3.363 -12.455 1.00 95.25 68 LEU A CA 1
ATOM 554 C C . LEU A 1 68 ? -1.548 -3.529 -12.536 1.00 95.25 68 LEU A C 1
ATOM 556 O O . LEU A 1 68 ? -2.173 -3.859 -11.532 1.00 95.25 68 LEU A O 1
ATOM 560 N N . LYS A 1 69 ? -2.161 -3.354 -13.713 1.00 91.31 69 LYS A N 1
ATOM 561 C CA . LYS A 1 69 ? -3.627 -3.404 -13.885 1.00 91.31 69 LYS A CA 1
ATOM 562 C C . LYS A 1 69 ? -4.288 -4.696 -13.368 1.00 91.31 69 LYS A C 1
ATOM 564 O O . LYS A 1 69 ? -5.421 -4.655 -12.905 1.00 91.31 69 LYS A O 1
ATOM 569 N N . ASP A 1 70 ? -3.560 -5.816 -13.396 1.00 93.31 70 ASP A N 1
ATOM 570 C CA . ASP A 1 70 ? -4.043 -7.147 -13.001 1.00 93.31 70 ASP A CA 1
ATOM 571 C C . ASP A 1 70 ? -3.467 -7.614 -11.643 1.00 93.31 70 ASP A C 1
ATOM 573 O O . ASP A 1 70 ? -3.484 -8.804 -11.322 1.00 93.31 70 ASP A O 1
ATOM 577 N N . ILE A 1 71 ? -2.935 -6.700 -10.815 1.00 95.31 71 ILE A N 1
ATOM 578 C CA . ILE A 1 71 ? -2.260 -7.039 -9.543 1.00 95.31 71 ILE A CA 1
ATOM 579 C C . ILE A 1 71 ? -3.203 -7.637 -8.478 1.00 95.31 71 ILE A C 1
ATOM 581 O O . ILE A 1 71 ? -2.752 -8.294 -7.537 1.00 95.31 71 ILE A O 1
ATOM 585 N N . GLY A 1 72 ? -4.518 -7.472 -8.646 1.00 94.88 72 GLY A N 1
ATOM 586 C CA . GLY A 1 72 ? -5.546 -8.016 -7.752 1.00 94.88 72 GLY A CA 1
ATOM 587 C C . GLY A 1 72 ? -6.087 -7.029 -6.713 1.00 94.88 72 GLY A C 1
ATOM 588 O O . GLY A 1 72 ? -6.788 -7.450 -5.797 1.00 94.88 72 GLY A O 1
ATOM 589 N N . PHE A 1 73 ? -5.776 -5.740 -6.851 1.00 95.06 73 PHE A N 1
ATOM 590 C CA . PHE A 1 73 ? -6.381 -4.623 -6.120 1.00 95.06 73 PHE A CA 1
ATOM 591 C C . PHE A 1 73 ? -6.269 -3.330 -6.956 1.00 95.06 73 PHE A C 1
ATOM 593 O O . PHE A 1 73 ? -5.423 -3.274 -7.851 1.00 95.06 73 PHE A O 1
ATOM 600 N N . PRO A 1 74 ? -7.102 -2.300 -6.706 1.00 95.69 74 PRO A N 1
ATOM 601 C CA . PRO A 1 74 ? -7.027 -1.026 -7.419 1.00 95.69 74 PRO A CA 1
ATOM 602 C C . PRO A 1 74 ? -5.658 -0.350 -7.292 1.00 95.69 74 PRO A C 1
ATOM 604 O O . PRO A 1 74 ? -5.093 -0.283 -6.200 1.00 95.69 74 PRO A O 1
ATOM 607 N N . VAL A 1 75 ? -5.156 0.206 -8.395 1.00 96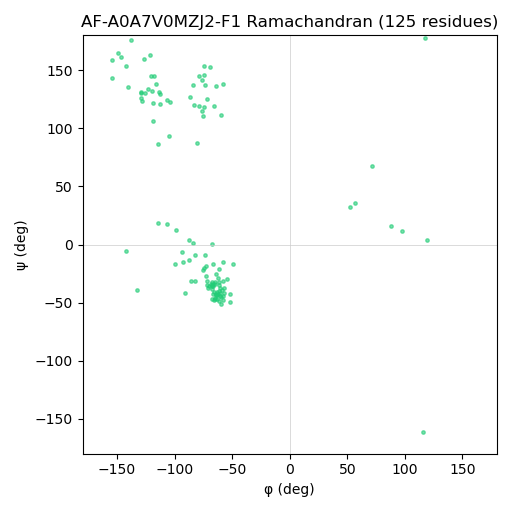.62 75 VAL A N 1
ATOM 608 C CA . VAL A 1 75 ? -3.913 0.989 -8.442 1.00 96.62 75 VAL A CA 1
ATOM 609 C C . VAL A 1 75 ? -4.215 2.370 -9.011 1.00 96.62 75 VAL A C 1
ATOM 611 O O . VAL A 1 75 ? -4.894 2.482 -10.032 1.00 96.62 75 VAL A O 1
ATOM 614 N N . LYS A 1 76 ? -3.698 3.421 -8.373 1.00 95.50 76 LYS A N 1
ATOM 615 C CA . LYS A 1 76 ? -3.766 4.802 -8.867 1.00 95.50 76 LYS A CA 1
ATOM 616 C C . LYS A 1 76 ? -2.388 5.446 -8.927 1.00 95.50 76 LYS A C 1
ATOM 618 O O . LYS A 1 76 ? -1.448 5.026 -8.255 1.00 95.50 76 LYS A O 1
ATOM 623 N N . VAL A 1 77 ? -2.300 6.495 -9.735 1.00 96.50 77 VAL A N 1
ATOM 624 C CA . VAL A 1 77 ? -1.120 7.354 -9.813 1.00 96.50 77 VAL A CA 1
ATOM 625 C C . VAL A 1 77 ? -1.092 8.276 -8.591 1.00 96.50 77 VAL A C 1
ATOM 627 O O . VAL A 1 77 ? -2.137 8.729 -8.125 1.00 96.50 77 VAL A O 1
ATOM 630 N N . ASN A 1 78 ? 0.103 8.503 -8.062 1.00 95.44 78 ASN A N 1
ATOM 631 C CA . ASN A 1 78 ? 0.404 9.435 -6.989 1.00 95.44 78 ASN A CA 1
ATOM 632 C C . ASN A 1 78 ? 0.145 10.874 -7.459 1.00 95.44 78 ASN A C 1
ATOM 634 O O . ASN A 1 78 ? 0.784 11.358 -8.391 1.00 95.44 78 ASN A O 1
ATOM 638 N N . GLU A 1 79 ? -0.773 11.561 -6.791 1.00 95.00 79 GLU A N 1
ATOM 639 C CA . GLU A 1 79 ? -1.168 12.955 -7.027 1.00 95.00 79 GLU A CA 1
ATOM 640 C C . GLU A 1 79 ? -0.802 13.852 -5.823 1.00 95.00 79 GLU A C 1
ATOM 642 O O . GLU A 1 79 ? -1.333 14.955 -5.650 1.00 95.00 79 GLU A O 1
ATOM 647 N N . GLY A 1 80 ? 0.108 13.369 -4.970 1.00 91.94 80 GLY A N 1
ATOM 648 C CA . GLY A 1 80 ? 0.548 14.016 -3.732 1.00 91.94 80 GLY A CA 1
ATOM 649 C C . GLY A 1 80 ? 0.267 13.196 -2.472 1.00 91.94 80 GLY A C 1
ATOM 650 O O . GLY A 1 80 ? 0.542 13.671 -1.371 1.00 91.94 80 GLY A O 1
ATOM 651 N N . GLU A 1 81 ? -0.262 11.973 -2.592 1.00 92.31 81 GLU A N 1
ATOM 652 C CA . GLU A 1 81 ? -0.478 11.081 -1.448 1.00 92.31 81 GLU A CA 1
ATOM 653 C C . GLU A 1 81 ? 0.829 10.725 -0.747 1.00 92.31 81 GLU A C 1
ATOM 655 O O . GLU A 1 81 ? 0.849 10.700 0.478 1.00 92.31 81 GLU A O 1
ATOM 660 N N . ALA A 1 82 ? 1.908 10.475 -1.497 1.00 92.38 82 ALA A N 1
ATOM 661 C CA . ALA A 1 82 ? 3.197 10.115 -0.903 1.00 92.38 82 ALA A CA 1
ATOM 662 C C . ALA A 1 82 ? 3.788 11.274 -0.088 1.00 92.38 82 ALA A C 1
ATOM 664 O O . ALA A 1 82 ? 4.273 11.059 1.016 1.00 92.38 82 ALA A O 1
ATOM 665 N N . GLU A 1 83 ? 3.685 12.506 -0.601 1.00 92.25 83 GLU A N 1
ATOM 666 C CA . GLU A 1 83 ? 4.122 13.716 0.106 1.00 92.25 83 GLU A CA 1
ATOM 667 C C . GLU A 1 83 ? 3.282 13.949 1.368 1.00 92.25 83 GLU A C 1
ATOM 669 O O . GLU A 1 83 ? 3.828 14.176 2.443 1.00 92.25 83 GLU A O 1
ATOM 674 N N . PHE A 1 84 ? 1.954 13.837 1.259 1.00 86.50 84 PHE A N 1
ATOM 675 C CA . PHE A 1 84 ? 1.046 13.983 2.399 1.00 86.50 84 PHE A CA 1
ATOM 676 C C . PHE A 1 84 ? 1.303 12.945 3.498 1.00 86.50 84 PHE A C 1
ATOM 678 O O . PHE A 1 84 ? 1.164 13.249 4.680 1.00 86.50 84 PHE A O 1
ATOM 685 N N . ALA A 1 85 ? 1.644 11.722 3.101 1.00 88.25 85 ALA A N 1
ATOM 686 C CA . ALA A 1 85 ? 1.926 10.608 3.994 1.00 88.25 85 ALA A CA 1
ATOM 687 C C . ALA A 1 85 ? 3.394 10.547 4.457 1.00 88.25 85 ALA A C 1
ATOM 689 O O . ALA A 1 85 ? 3.752 9.589 5.136 1.00 88.25 85 ALA A O 1
ATOM 690 N N . GLU A 1 86 ? 4.227 11.527 4.080 1.00 93.06 86 GLU A N 1
ATOM 691 C CA . GLU A 1 86 ? 5.669 11.580 4.369 1.00 93.06 86 GLU A CA 1
ATOM 692 C C . GLU A 1 86 ? 6.433 10.306 3.951 1.00 93.06 86 GLU A C 1
ATOM 694 O O . GLU A 1 86 ? 7.422 9.913 4.566 1.00 93.06 86 GLU A O 1
ATOM 699 N N . VAL A 1 87 ? 5.989 9.652 2.874 1.00 92.81 87 VAL A N 1
ATOM 700 C CA . VAL A 1 87 ? 6.592 8.418 2.357 1.00 92.81 87 VAL A CA 1
ATOM 701 C C . VAL A 1 87 ? 7.910 8.737 1.663 1.00 92.81 87 VAL A C 1
ATOM 703 O O . VAL A 1 87 ? 7.931 9.432 0.647 1.00 92.81 87 VAL A O 1
ATOM 706 N N . GLN A 1 88 ? 9.011 8.189 2.180 1.00 92.06 88 GLN A N 1
ATOM 707 C CA . GLN A 1 88 ? 10.355 8.445 1.647 1.00 92.06 88 GLN A CA 1
ATOM 708 C C . GLN A 1 88 ? 10.880 7.330 0.740 1.00 92.06 88 GLN A C 1
ATOM 710 O O . GLN A 1 88 ? 11.836 7.534 -0.008 1.00 92.06 88 GLN A O 1
ATOM 715 N N . SER A 1 89 ? 10.276 6.142 0.796 1.00 93.12 89 SER A N 1
ATOM 716 C CA . SER A 1 89 ? 10.746 4.972 0.057 1.00 93.12 89 SER A CA 1
ATOM 717 C C . SER A 1 89 ? 9.609 4.031 -0.342 1.00 93.12 89 SER A C 1
ATOM 719 O O . SER A 1 89 ? 8.492 4.112 0.169 1.00 93.12 89 SER A O 1
ATOM 721 N N . VAL A 1 90 ? 9.892 3.125 -1.278 1.00 94.88 90 VAL A N 1
ATOM 722 C CA . VAL A 1 90 ? 9.020 1.995 -1.622 1.00 94.88 90 VAL A CA 1
ATOM 723 C C . VAL A 1 90 ? 9.775 0.676 -1.396 1.00 94.88 90 VAL A C 1
ATOM 725 O O . VAL A 1 90 ? 10.982 0.628 -1.644 1.00 94.88 90 VAL A O 1
ATOM 728 N N . PRO A 1 91 ? 9.103 -0.407 -0.962 1.00 96.50 91 PRO A N 1
ATOM 729 C CA . PRO A 1 91 ? 7.681 -0.478 -0.634 1.00 96.50 91 PRO A CA 1
ATOM 730 C C . PRO A 1 91 ? 7.358 0.228 0.689 1.00 96.50 91 PRO A C 1
ATOM 732 O O . PRO A 1 91 ? 8.052 0.015 1.676 1.00 96.50 91 PRO A O 1
ATOM 735 N N . THR A 1 92 ? 6.264 0.987 0.730 1.00 97.94 92 THR A N 1
ATOM 736 C CA . THR A 1 92 ? 5.711 1.513 1.988 1.00 97.94 92 THR A CA 1
ATOM 737 C C . THR A 1 92 ? 4.253 1.117 2.112 1.00 97.94 92 THR A C 1
ATOM 739 O O . THR A 1 92 ? 3.464 1.301 1.187 1.00 97.94 92 THR A O 1
ATOM 742 N N . ILE A 1 93 ? 3.883 0.558 3.257 1.00 97.56 93 ILE A N 1
ATOM 743 C CA . ILE A 1 93 ? 2.515 0.160 3.575 1.00 97.56 93 ILE A CA 1
ATOM 744 C C . ILE A 1 93 ? 2.032 1.050 4.706 1.00 97.56 93 ILE A C 1
ATOM 746 O O . ILE A 1 93 ? 2.699 1.173 5.732 1.00 97.56 93 ILE A O 1
ATOM 750 N N . GLY A 1 94 ? 0.847 1.621 4.557 1.00 95.62 94 GLY A N 1
ATOM 751 C CA . GLY A 1 94 ? 0.171 2.333 5.626 1.00 95.62 94 GLY A CA 1
ATOM 752 C C . GLY A 1 94 ? -1.312 2.023 5.687 1.00 95.62 94 GLY A C 1
ATOM 753 O O . GLY A 1 94 ? -1.863 1.293 4.862 1.00 95.62 94 GLY A O 1
ATOM 754 N N . ILE A 1 95 ? -1.964 2.587 6.693 1.00 93.31 95 ILE A N 1
ATOM 755 C CA . ILE A 1 95 ? -3.402 2.486 6.890 1.00 93.31 95 ILE A CA 1
ATOM 756 C C . ILE A 1 95 ? -3.999 3.871 7.080 1.00 93.31 95 ILE A C 1
ATOM 758 O O . ILE A 1 95 ? -3.620 4.628 7.972 1.00 93.31 95 ILE A O 1
ATOM 762 N N . LEU A 1 96 ? -4.966 4.191 6.231 1.00 91.19 96 LEU A N 1
ATOM 763 C CA . LEU A 1 96 ? -5.849 5.330 6.398 1.00 91.19 96 LEU A CA 1
ATOM 764 C C . LEU A 1 96 ? -7.030 4.887 7.261 1.00 91.19 96 LEU A C 1
ATOM 766 O O . LEU A 1 96 ? -7.710 3.910 6.940 1.00 91.19 96 LEU A O 1
ATOM 770 N N . LEU A 1 97 ? -7.300 5.614 8.342 1.00 88.69 97 LEU A N 1
ATOM 771 C CA . LEU A 1 97 ? -8.469 5.438 9.200 1.00 88.69 97 LEU A CA 1
ATOM 772 C C . LEU A 1 97 ? -9.476 6.564 8.915 1.00 88.69 97 LEU A C 1
ATOM 774 O O . LEU A 1 97 ? -9.409 7.619 9.550 1.00 88.69 97 LEU A O 1
ATOM 778 N N . PRO A 1 98 ? -10.462 6.375 8.010 1.00 80.94 98 PRO A N 1
ATOM 779 C CA . PRO A 1 98 ? -11.305 7.473 7.520 1.00 80.94 98 PRO A CA 1
ATOM 780 C C . PRO A 1 98 ? -12.117 8.164 8.617 1.00 80.94 98 PRO A C 1
ATOM 782 O O . PRO A 1 98 ? -12.340 9.369 8.562 1.00 80.94 98 PRO A O 1
ATOM 785 N N . LYS A 1 99 ? -12.522 7.412 9.651 1.00 82.94 99 LYS A N 1
ATOM 786 C CA . LYS A 1 99 ? -13.265 7.953 10.800 1.00 82.94 99 LYS A CA 1
ATOM 787 C C . LYS A 1 99 ? -12.435 8.922 11.640 1.00 82.94 99 LYS A C 1
ATOM 789 O O . LYS A 1 99 ? -12.998 9.863 12.187 1.00 82.94 99 LYS A O 1
ATOM 794 N N . ARG A 1 100 ? -11.124 8.683 11.741 1.00 81.44 100 ARG A N 1
ATOM 795 C CA . ARG A 1 100 ? -10.188 9.557 12.460 1.00 81.44 100 ARG A CA 1
ATOM 796 C C . ARG A 1 100 ? -9.543 10.600 11.544 1.00 81.44 100 ARG A C 1
ATOM 798 O O . ARG A 1 100 ? -9.027 11.592 12.032 1.00 81.44 100 ARG A O 1
ATOM 805 N N . LYS A 1 101 ? -9.641 10.411 10.220 1.00 83.12 101 LYS A N 1
ATOM 806 C CA . LYS A 1 101 ? -8.940 11.201 9.192 1.00 83.12 101 LYS A CA 1
ATOM 807 C C . LYS A 1 101 ? -7.420 11.184 9.391 1.00 83.12 101 LYS A C 1
ATOM 809 O O . LYS A 1 101 ? -6.745 12.171 9.126 1.00 83.12 101 LYS A O 1
ATOM 814 N N . GLU A 1 102 ? -6.907 10.047 9.844 1.00 86.56 102 GLU A N 1
ATOM 815 C CA . GLU A 1 102 ? -5.497 9.842 10.169 1.00 86.56 102 GLU A CA 1
ATOM 816 C C . GLU A 1 102 ? -4.904 8.765 9.267 1.00 86.56 102 GLU A C 1
ATOM 818 O O . GLU A 1 102 ? -5.579 7.787 8.927 1.00 86.56 102 GLU A O 1
ATOM 823 N N . PHE A 1 103 ? -3.640 8.948 8.906 1.00 90.56 103 PHE A N 1
ATOM 824 C CA . PHE A 1 103 ? -2.837 7.976 8.183 1.00 90.56 103 PHE A CA 1
ATOM 825 C C . PHE A 1 103 ? -1.671 7.537 9.065 1.00 90.56 103 PHE A C 1
ATOM 827 O O . PHE A 1 103 ? -1.042 8.368 9.714 1.00 90.56 103 PHE A O 1
ATOM 834 N N . TYR A 1 104 ? -1.386 6.239 9.065 1.00 93.88 104 TYR A N 1
ATOM 835 C CA . TYR A 1 104 ? -0.284 5.655 9.818 1.00 93.88 104 TYR A CA 1
ATOM 836 C C . TYR A 1 104 ? 0.558 4.777 8.904 1.00 93.88 104 TYR A C 1
ATOM 838 O O . TYR A 1 104 ? 0.019 3.896 8.230 1.00 93.88 104 TYR A O 1
ATOM 846 N N . ILE A 1 105 ? 1.875 4.976 8.918 1.00 95.44 105 ILE A N 1
ATOM 847 C CA . ILE A 1 105 ? 2.813 4.059 8.273 1.00 95.44 105 ILE A CA 1
ATOM 848 C C . ILE A 1 105 ? 2.877 2.778 9.107 1.00 95.44 105 ILE A C 1
ATOM 850 O O . ILE A 1 105 ? 3.138 2.804 10.307 1.00 95.44 105 ILE A O 1
ATOM 854 N N . ILE A 1 106 ? 2.620 1.647 8.456 1.00 95.50 106 ILE A N 1
ATOM 855 C CA . ILE A 1 106 ? 2.749 0.311 9.036 1.00 95.50 106 ILE A CA 1
ATOM 856 C C . ILE A 1 106 ? 4.150 -0.232 8.780 1.00 95.50 106 ILE A C 1
ATOM 858 O O . ILE A 1 106 ? 4.719 -0.849 9.672 1.00 95.50 106 ILE A O 1
ATOM 862 N N . SER A 1 107 ? 4.708 -0.043 7.585 1.00 95.94 107 SER A N 1
ATOM 863 C CA . SER A 1 107 ? 6.030 -0.559 7.221 1.00 95.94 107 SER A CA 1
ATOM 864 C C . SER A 1 107 ? 6.668 0.271 6.116 1.00 95.94 107 SER A C 1
ATOM 866 O O . SER A 1 107 ? 5.977 0.649 5.174 1.00 95.94 107 SER A O 1
ATOM 868 N N . GLU A 1 108 ? 7.983 0.455 6.198 1.00 93.75 108 GLU A N 1
ATOM 869 C CA . GLU A 1 108 ? 8.853 0.930 5.118 1.00 93.75 108 GLU A CA 1
ATOM 870 C C . GLU A 1 108 ? 9.809 -0.219 4.770 1.00 93.75 108 GLU A C 1
ATOM 872 O O . GLU A 1 108 ? 10.880 -0.369 5.358 1.00 93.75 108 GLU A O 1
ATOM 877 N N . GLY A 1 109 ? 9.373 -1.117 3.889 1.00 90.88 109 GLY A N 1
ATOM 878 C CA . GLY A 1 109 ? 10.063 -2.371 3.594 1.00 90.88 109 GLY A CA 1
ATOM 879 C C . GL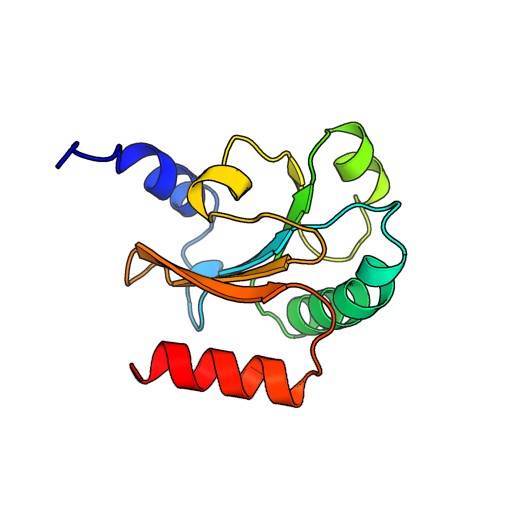Y A 1 109 ? 9.268 -3.619 3.971 1.00 90.88 109 GLY A C 1
ATOM 880 O O . GLY A 1 109 ? 8.042 -3.589 4.119 1.00 90.88 109 GLY A O 1
ATOM 881 N N . TYR A 1 110 ? 9.993 -4.734 4.092 1.00 91.94 110 TYR A N 1
ATOM 882 C CA . TYR A 1 110 ? 9.398 -6.047 4.327 1.00 91.94 110 TYR A CA 1
ATOM 883 C C . TYR A 1 110 ? 8.672 -6.125 5.674 1.00 91.94 110 TYR A C 1
ATOM 885 O O . TYR A 1 110 ? 9.223 -5.724 6.702 1.00 91.94 110 TYR A O 1
ATOM 893 N N . ILE A 1 111 ? 7.478 -6.720 5.692 1.00 94.44 111 ILE A N 1
ATOM 894 C CA . ILE A 1 111 ? 6.730 -6.992 6.920 1.00 94.44 111 ILE A CA 1
ATOM 895 C C . ILE A 1 111 ? 6.034 -8.355 6.869 1.00 94.44 111 ILE A C 1
ATOM 897 O O . ILE A 1 111 ? 5.398 -8.744 5.895 1.00 94.44 111 ILE A O 1
ATOM 901 N N . SER A 1 112 ? 6.118 -9.110 7.966 1.00 93.38 112 SER A N 1
ATOM 902 C CA . SER A 1 112 ? 5.385 -10.377 8.068 1.00 93.38 112 SER A CA 1
ATOM 903 C C . SER A 1 112 ? 3.888 -10.146 8.308 1.00 93.38 112 SER A C 1
ATOM 905 O O . SER A 1 112 ? 3.500 -9.177 8.957 1.00 93.38 112 SER A O 1
ATOM 907 N N . TYR A 1 113 ? 3.037 -11.095 7.897 1.00 91.12 113 TYR A N 1
ATOM 908 C CA . TYR A 1 113 ? 1.589 -11.047 8.163 1.00 91.12 113 TYR A CA 1
ATOM 909 C C . TYR A 1 113 ? 1.257 -10.828 9.649 1.00 91.12 113 TYR A C 1
ATOM 911 O O . TYR A 1 113 ? 0.369 -10.050 9.988 1.00 91.12 113 TYR A O 1
ATOM 919 N N . ARG A 1 114 ? 1.978 -11.508 10.551 1.00 92.69 114 ARG A N 1
ATOM 920 C CA . ARG A 1 114 ? 1.774 -11.367 11.999 1.00 92.69 114 ARG A CA 1
ATOM 921 C C . ARG A 1 114 ? 2.123 -9.958 12.474 1.00 92.69 114 ARG A C 1
ATOM 923 O O . ARG A 1 114 ? 1.350 -9.362 13.214 1.00 92.69 114 ARG A O 1
ATOM 930 N N . GLU A 1 115 ? 3.266 -9.443 12.035 1.00 94.38 115 GLU A N 1
ATOM 931 C CA . GLU A 1 115 ? 3.743 -8.117 12.430 1.00 94.38 115 GLU A CA 1
ATOM 932 C C . GLU A 1 115 ? 2.855 -6.997 11.879 1.00 94.38 115 GLU A C 1
ATOM 934 O O . GLU A 1 115 ? 2.530 -6.059 12.602 1.00 94.38 115 GLU A O 1
ATOM 939 N N . PHE A 1 116 ? 2.363 -7.144 10.646 1.00 94.19 116 PHE A N 1
ATOM 940 C CA . PHE A 1 116 ? 1.372 -6.242 10.061 1.00 94.19 116 PHE A CA 1
ATOM 941 C C . PHE A 1 116 ? 0.160 -6.073 10.987 1.00 94.19 116 PHE A C 1
ATOM 943 O O . PHE A 1 116 ? -0.226 -4.953 11.321 1.00 94.19 116 PHE A O 1
ATOM 950 N N . TRP A 1 117 ? -0.409 -7.181 11.471 1.00 91.88 117 TRP A N 1
ATOM 951 C CA . TRP A 1 117 ? -1.573 -7.130 12.356 1.00 91.88 117 TRP A CA 1
ATOM 952 C C . TRP A 1 117 ? -1.265 -6.630 13.764 1.00 91.88 117 TRP A C 1
ATOM 954 O O . TRP A 1 117 ? -2.128 -5.982 14.360 1.00 91.88 117 TRP A O 1
ATOM 964 N N . ASN A 1 1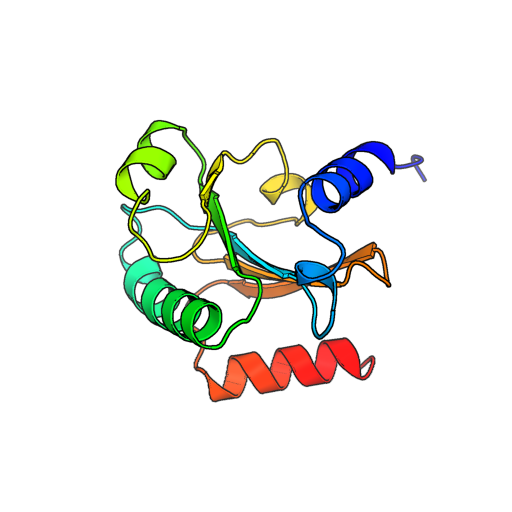18 ? -0.062 -6.880 14.285 1.00 91.88 118 ASN A N 1
ATOM 965 C CA . ASN A 1 118 ? 0.370 -6.297 15.555 1.00 91.88 118 ASN A CA 1
ATOM 966 C C . ASN A 1 118 ? 0.350 -4.765 15.474 1.00 91.88 118 ASN A C 1
ATOM 968 O O . ASN A 1 118 ? -0.328 -4.122 16.274 1.00 91.88 118 ASN A O 1
ATOM 972 N N . ARG A 1 119 ? 0.975 -4.190 14.439 1.00 92.94 119 ARG A N 1
ATOM 973 C CA . ARG A 1 119 ? 1.020 -2.733 14.236 1.00 92.94 119 ARG A CA 1
ATOM 974 C C . ARG A 1 119 ? -0.363 -2.135 13.999 1.00 92.94 119 ARG A C 1
ATOM 976 O O . ARG A 1 119 ? -0.719 -1.126 14.600 1.00 92.94 119 ARG A O 1
ATOM 983 N N . VAL A 1 120 ? -1.197 -2.788 13.183 1.00 90.44 120 VAL A N 1
ATOM 984 C CA . VAL A 1 120 ? -2.594 -2.359 12.978 1.00 90.44 120 VAL A CA 1
ATOM 985 C C . VAL A 1 120 ? -3.373 -2.352 14.295 1.00 90.44 120 VAL A C 1
ATOM 987 O O . VAL A 1 120 ? -4.187 -1.454 14.523 1.00 90.44 120 VAL A O 1
ATOM 990 N N . LYS A 1 121 ? -3.148 -3.337 15.171 1.00 89.19 121 LYS A N 1
ATOM 991 C CA . LYS A 1 121 ? -3.788 -3.393 16.488 1.00 89.19 121 LYS A CA 1
ATOM 992 C C . LYS A 1 121 ? -3.331 -2.233 17.373 1.00 89.19 121 LYS A C 1
ATOM 994 O O . LYS A 1 121 ? -4.197 -1.558 17.919 1.00 89.19 121 LYS A O 1
ATOM 999 N N . GLU A 1 122 ? -2.028 -1.977 17.462 1.00 89.75 122 GLU A N 1
ATOM 1000 C CA . GLU A 1 122 ? -1.444 -0.879 18.252 1.00 89.75 122 GLU A CA 1
ATOM 1001 C C . GLU A 1 122 ? -1.992 0.490 17.827 1.00 89.75 122 GLU A C 1
ATOM 1003 O O . GLU A 1 122 ? -2.493 1.248 18.661 1.00 89.75 122 GLU A O 1
ATOM 1008 N N . ILE A 1 123 ? -2.020 0.758 16.517 1.00 88.06 123 ILE A N 1
ATOM 1009 C CA . ILE A 1 123 ? -2.602 1.981 15.938 1.00 88.06 123 ILE A CA 1
ATOM 1010 C C . ILE A 1 123 ? -4.079 2.137 16.342 1.00 88.06 123 ILE A C 1
ATOM 1012 O O . ILE A 1 123 ? -4.557 3.227 16.678 1.00 88.06 123 ILE A O 1
ATOM 1016 N N . LYS A 1 124 ? -4.846 1.041 16.324 1.00 79.50 124 LYS A N 1
ATOM 1017 C CA . LYS A 1 124 ? -6.273 1.073 16.672 1.00 79.50 124 LYS A CA 1
ATOM 1018 C C . LYS A 1 124 ? -6.500 1.303 18.164 1.00 79.50 124 LYS A C 1
ATOM 1020 O O . LYS A 1 124 ? -7.447 2.019 18.502 1.00 79.50 124 LYS A O 1
ATOM 1025 N N . THR A 1 125 ? -5.669 0.728 19.031 1.00 79.75 125 THR A N 1
ATOM 1026 C CA . THR A 1 125 ? -5.811 0.832 20.491 1.00 79.75 125 THR A CA 1
ATOM 1027 C C . THR A 1 125 ? -5.240 2.117 21.085 1.00 79.75 125 THR A C 1
ATOM 1029 O O . THR A 1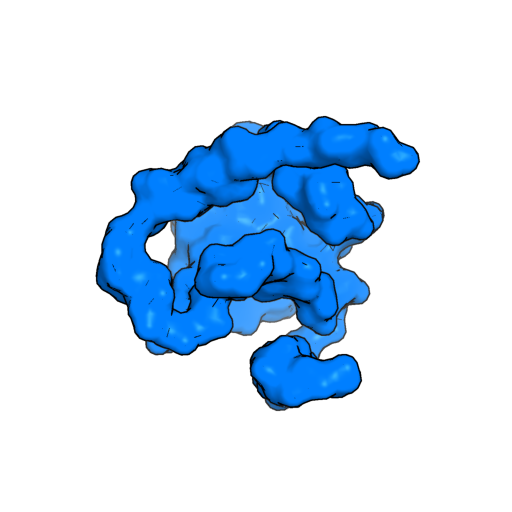 125 ? -5.532 2.382 22.244 1.00 79.75 125 THR A O 1
ATOM 1032 N N . GLY A 1 126 ? -4.522 2.929 20.300 1.00 61.56 126 GLY A N 1
ATOM 1033 C CA . GLY A 1 126 ? -3.980 4.214 20.750 1.00 61.56 126 GLY A CA 1
ATOM 1034 C C . GLY A 1 126 ? -2.830 4.021 21.731 1.00 61.56 126 GLY A C 1
ATOM 1035 O O . GLY A 1 126 ? -3.000 4.291 22.916 1.00 61.56 126 GLY A O 1
ATOM 1036 N N . GLY A 1 127 ? -1.712 3.489 21.226 1.00 45.75 127 GLY A N 1
ATOM 1037 C CA . GLY A 1 127 ? -0.451 3.442 21.974 1.00 45.75 127 GLY A CA 1
ATOM 1038 C C . GLY A 1 127 ? -0.030 4.800 22.524 1.00 45.75 127 GLY A C 1
ATOM 1039 O O . GLY A 1 127 ? -0.407 5.830 21.918 1.00 45.75 127 GLY A O 1
#

Secondary structure (DSSP, 8-state):
-----THHHHHHHHTS-TTGGGSS-EEEEE--TT-TTHHHHHHHHHHHHHTT-EEEEEESSHHHHHHTTTSSS-EEE-SSHHHHTT--SSSEEEEEETTTTEEEEEEES---HHHHHHHHHHHHHT-